Protein AF-A0A528A7D1-F1 (afdb_monomer_lite)

Radius of gyration: 17.97 Å; chains: 1; bounding box: 24×34×61 Å

Secondary structure (DSSP, 8-state):
--PPPPP----------TTS--------SS---EEEEEE-S---HHHHHHHHHHHHTTTTSEEEEEEPP-

Sequence (70 aa):
MKLASPGRLSKTLIFLPADRPTVAALLHGQPRATALYIVPPMRDPSYAEPLEELIASRSEIDAWMWRIAD

Structure (mmCIF, N/CA/C/O backbone):
data_AF-A0A528A7D1-F1
#
_entry.id   AF-A0A528A7D1-F1
#
loop_
_atom_site.group_PDB
_atom_site.id
_atom_site.type_symbol
_atom_site.label_atom_id
_atom_site.label_alt_id
_atom_site.label_comp_id
_atom_site.label_asym_id
_atom_site.label_entity_id
_atom_site.label_seq_id
_atom_site.pdbx_PDB_ins_code
_atom_site.Cartn_x
_atom_site.Cartn_y
_atom_site.Cartn_z
_atom_site.occupancy
_atom_site.B_iso_or_equiv
_atom_site.auth_seq_id
_atom_site.auth_comp_id
_atom_site.auth_asym_id
_atom_site.auth_atom_id
_atom_site.pdbx_PDB_model_num
ATOM 1 N N . MET A 1 1 ? -2.652 2.285 45.481 1.00 34.41 1 MET A N 1
ATOM 2 C CA . MET A 1 1 ? -1.851 1.599 44.444 1.00 34.4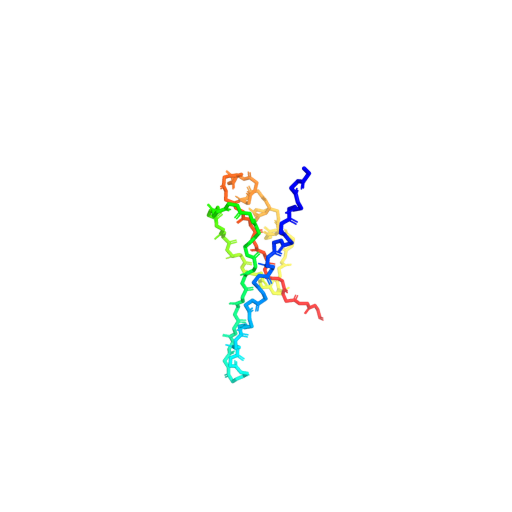1 1 MET A CA 1
ATOM 3 C C . MET A 1 1 ? -2.829 0.897 43.505 1.00 34.41 1 MET A C 1
ATOM 5 O O . MET A 1 1 ? -3.458 -0.067 43.914 1.00 34.41 1 MET A O 1
ATOM 9 N N . LYS A 1 2 ? -3.103 1.474 42.328 1.00 37.47 2 LYS A N 1
ATOM 10 C CA . LYS A 1 2 ? -4.132 1.002 41.383 1.00 37.47 2 LYS A CA 1
ATOM 11 C C . LYS A 1 2 ? -3.413 0.250 40.264 1.00 37.47 2 LYS A C 1
ATOM 13 O O . LYS A 1 2 ? -2.669 0.877 39.518 1.00 37.47 2 LYS A O 1
ATOM 18 N N . LEU A 1 3 ? -3.570 -1.073 40.194 1.00 38.34 3 LEU A N 1
ATOM 19 C CA . LEU A 1 3 ? -3.038 -1.855 39.077 1.00 38.34 3 LEU A CA 1
ATOM 20 C C . LEU A 1 3 ? -3.788 -1.448 37.805 1.00 38.34 3 LEU A C 1
ATOM 22 O O . LEU A 1 3 ? -5.012 -1.554 37.737 1.00 38.34 3 LEU A O 1
ATOM 26 N N . ALA A 1 4 ? -3.054 -0.933 36.822 1.00 42.75 4 ALA A N 1
ATOM 27 C CA . ALA A 1 4 ? -3.573 -0.695 35.487 1.00 42.75 4 ALA A CA 1
ATOM 28 C C . ALA A 1 4 ? -3.914 -2.048 34.845 1.00 42.75 4 ALA A C 1
ATOM 30 O O . A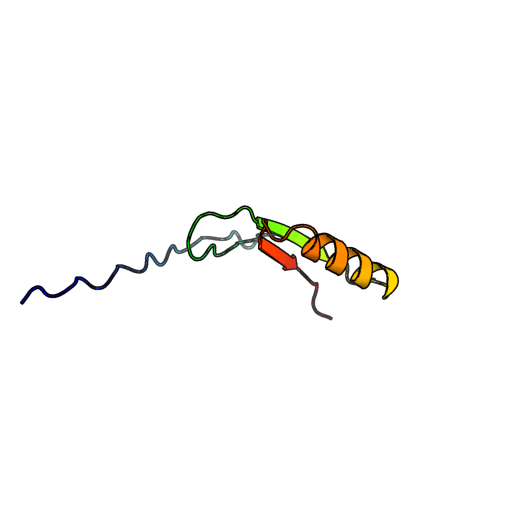LA A 1 4 ? -3.066 -2.938 34.786 1.00 42.75 4 ALA A O 1
ATOM 31 N N . SER A 1 5 ? -5.160 -2.212 34.392 1.00 47.09 5 SER A N 1
ATOM 32 C CA . SER A 1 5 ? -5.571 -3.385 33.619 1.00 47.09 5 SER A CA 1
ATOM 33 C C . SER A 1 5 ? -4.727 -3.490 32.345 1.00 47.09 5 SER A C 1
ATOM 35 O O . SER A 1 5 ? -4.595 -2.485 31.640 1.00 47.09 5 SER A O 1
ATOM 37 N N . PRO A 1 6 ? -4.194 -4.675 31.996 1.00 46.72 6 PRO A N 1
ATOM 38 C CA . PRO A 1 6 ? -3.544 -4.865 30.710 1.00 46.72 6 PRO A CA 1
ATOM 39 C C . PRO A 1 6 ? -4.590 -4.656 29.614 1.00 46.72 6 PRO A C 1
ATOM 41 O O . PRO A 1 6 ? -5.625 -5.327 29.586 1.00 46.72 6 PRO A O 1
ATOM 44 N N . GLY A 1 7 ? -4.338 -3.680 28.740 1.00 44.56 7 GLY A N 1
ATOM 45 C CA . GLY A 1 7 ? -5.169 -3.408 27.577 1.00 44.56 7 GLY A CA 1
ATOM 46 C C . GLY A 1 7 ? -5.379 -4.698 26.795 1.00 44.56 7 GLY A C 1
ATOM 47 O O . GLY A 1 7 ? -4.424 -5.334 26.349 1.00 44.56 7 GLY A O 1
ATOM 48 N N . ARG A 1 8 ? -6.640 -5.113 26.669 1.00 48.56 8 ARG A N 1
ATOM 49 C CA . ARG A 1 8 ? -7.040 -6.252 25.850 1.00 48.56 8 ARG A CA 1
ATOM 50 C C . ARG A 1 8 ? -6.699 -5.890 24.409 1.00 48.56 8 ARG A C 1
ATOM 52 O O . ARG A 1 8 ? -7.440 -5.150 23.772 1.00 48.56 8 ARG A O 1
ATOM 59 N N . LEU A 1 9 ? -5.563 -6.369 23.908 1.00 50.56 9 LEU A N 1
ATOM 60 C CA . LEU A 1 9 ? -5.286 -6.345 22.479 1.00 50.56 9 LEU A CA 1
ATOM 61 C C . LEU A 1 9 ? -6.374 -7.201 21.831 1.00 50.56 9 LEU A C 1
ATOM 63 O O . LEU A 1 9 ? -6.343 -8.430 21.926 1.00 50.56 9 LEU A O 1
ATOM 67 N N . SER A 1 10 ? -7.381 -6.546 21.256 1.00 49.25 10 SER A N 1
ATOM 68 C CA . SER A 1 10 ? -8.392 -7.181 20.421 1.00 49.25 10 SER A CA 1
ATOM 69 C C . SER A 1 10 ? -7.669 -7.816 19.239 1.00 49.25 10 SER A C 1
ATOM 71 O O . SER A 1 10 ? -7.420 -7.172 18.226 1.00 49.25 10 SER A O 1
ATOM 73 N N . LYS A 1 11 ? -7.266 -9.081 19.387 1.00 58.19 11 LYS A N 1
ATOM 74 C CA . LYS A 1 11 ? -6.865 -9.931 18.268 1.00 58.19 11 LYS A CA 1
ATOM 75 C C . LYS A 1 11 ? -8.132 -10.206 17.472 1.00 58.19 11 LYS A C 1
ATOM 77 O O . LYS A 1 11 ? -8.806 -11.207 17.695 1.00 58.19 11 LYS A O 1
ATOM 82 N N . THR A 1 12 ? -8.509 -9.266 16.615 1.00 58.72 12 THR A N 1
ATOM 83 C CA . THR A 1 12 ? -9.591 -9.474 15.661 1.00 58.72 12 THR A CA 1
ATOM 84 C C . THR A 1 12 ? -9.102 -10.517 14.667 1.00 58.72 12 THR A C 1
ATOM 86 O O . THR A 1 12 ? -8.243 -10.239 13.834 1.00 58.72 12 THR A O 1
ATOM 89 N N . LEU A 1 13 ? -9.597 -11.746 14.805 1.00 59.34 13 LEU A N 1
ATOM 90 C CA . LEU A 1 13 ? -9.395 -12.796 13.818 1.00 59.34 13 LEU A CA 1
ATOM 91 C C . LEU A 1 13 ? -10.251 -12.433 12.600 1.00 59.34 13 LEU A C 1
ATOM 93 O O . LEU A 1 13 ? -11.477 -12.490 12.669 1.00 59.34 13 LEU A O 1
ATOM 97 N N . ILE A 1 14 ? -9.615 -12.005 11.512 1.00 65.88 14 ILE A N 1
ATOM 98 C CA . ILE A 1 14 ? -10.316 -11.697 10.265 1.00 65.88 14 ILE A CA 1
ATOM 99 C C . ILE A 1 14 ? -10.330 -12.974 9.423 1.00 65.88 14 ILE A C 1
ATOM 101 O O . ILE A 1 14 ? -9.275 -13.476 9.039 1.00 65.88 14 ILE A O 1
ATOM 105 N N . PHE A 1 15 ? -11.518 -13.525 9.166 1.00 69.69 15 PHE A N 1
ATOM 106 C CA . PHE A 1 15 ? -11.682 -14.648 8.243 1.00 69.69 15 PHE A CA 1
ATOM 107 C C . PHE A 1 15 ? -11.601 -14.121 6.807 1.00 69.69 15 PHE A C 1
ATOM 109 O O . PHE A 1 15 ? -12.491 -13.389 6.372 1.00 69.69 15 PHE A O 1
ATOM 116 N N . LEU A 1 16 ? -10.529 -14.465 6.090 1.00 75.62 16 LEU A N 1
ATOM 117 C CA . LEU A 1 16 ? -10.357 -14.115 4.680 1.00 75.62 16 LEU A CA 1
ATOM 118 C C . LEU A 1 16 ? -10.680 -15.355 3.826 1.00 75.62 16 LEU A C 1
ATOM 120 O O . LEU A 1 16 ? -10.026 -16.385 4.003 1.00 75.62 16 LEU A O 1
ATOM 124 N N . PRO A 1 17 ? -11.691 -15.301 2.942 1.00 74.88 17 PRO A N 1
ATOM 125 C CA . PRO A 1 17 ? -12.044 -16.423 2.078 1.00 74.88 17 PRO A CA 1
ATOM 126 C C . PRO A 1 17 ? -10.894 -16.749 1.113 1.00 74.88 17 PRO A C 1
ATOM 128 O O . PRO A 1 17 ? -10.410 -15.877 0.396 1.00 74.88 17 PRO A O 1
ATOM 131 N N . ALA A 1 18 ? -10.455 -18.010 1.097 1.00 73.88 18 ALA A N 1
ATOM 132 C CA . ALA A 1 18 ? -9.298 -18.454 0.312 1.00 73.88 18 ALA A CA 1
ATOM 133 C C . ALA A 1 18 ? -9.570 -18.537 -1.203 1.00 73.88 18 ALA A C 1
ATOM 135 O O . ALA A 1 18 ? -8.633 -18.582 -1.994 1.00 73.88 18 ALA A O 1
ATOM 136 N N . ASP A 1 19 ? -10.841 -18.558 -1.611 1.00 85.75 19 ASP A N 1
ATOM 137 C CA . ASP A 1 19 ? -11.286 -18.611 -3.008 1.00 85.75 19 ASP A CA 1
ATOM 138 C C . ASP A 1 19 ? -11.370 -17.226 -3.668 1.00 85.75 19 ASP A C 1
ATOM 140 O O . ASP A 1 19 ? -11.706 -17.126 -4.850 1.00 85.75 19 ASP A O 1
ATOM 144 N N . ARG A 1 20 ? -11.093 -16.145 -2.925 1.00 70.69 20 ARG A N 1
ATOM 145 C CA . ARG A 1 20 ? -11.229 -14.771 -3.420 1.00 70.69 20 ARG A CA 1
ATOM 146 C C . ARG A 1 20 ? -9.994 -13.937 -3.096 1.00 70.69 20 ARG A C 1
ATOM 148 O O . ARG A 1 20 ? -9.464 -14.026 -1.987 1.00 70.69 20 ARG A O 1
ATOM 155 N N . PRO A 1 21 ? -9.554 -13.070 -4.026 1.00 71.44 21 PRO A N 1
ATOM 156 C CA . PRO A 1 21 ? -8.487 -12.128 -3.731 1.00 71.44 21 PRO A CA 1
ATOM 157 C C . PRO A 1 21 ? -8.931 -11.237 -2.570 1.00 71.44 21 PRO A C 1
ATOM 159 O O . PRO A 1 21 ? -9.989 -10.610 -2.626 1.00 71.44 21 PRO A O 1
ATOM 162 N N . THR A 1 22 ? -8.132 -11.208 -1.507 1.00 69.81 22 THR A N 1
ATOM 163 C CA . THR A 1 22 ? -8.451 -10.450 -0.300 1.00 69.81 22 THR A CA 1
ATOM 164 C C . THR A 1 22 ? -7.287 -9.544 0.069 1.00 69.81 22 THR A C 1
ATOM 166 O O . THR A 1 22 ? -6.134 -9.967 0.054 1.00 69.81 22 THR A O 1
ATOM 169 N N . VAL A 1 23 ? -7.601 -8.298 0.418 1.00 71.50 23 VAL A N 1
ATOM 170 C CA . VAL A 1 23 ? -6.646 -7.312 0.930 1.00 71.50 23 VAL A CA 1
ATOM 171 C C . VAL A 1 23 ? -7.101 -6.911 2.321 1.00 71.50 23 VAL A C 1
ATOM 173 O O . VAL A 1 23 ? -8.250 -6.517 2.508 1.00 71.50 23 VAL A O 1
ATOM 176 N N . ALA A 1 24 ? -6.208 -7.018 3.299 1.00 70.50 24 ALA A N 1
ATOM 177 C CA . ALA A 1 24 ? -6.462 -6.582 4.662 1.00 70.50 24 ALA A CA 1
ATOM 178 C C . ALA A 1 24 ? -5.418 -5.541 5.055 1.00 70.50 24 ALA A C 1
ATOM 180 O O . ALA A 1 24 ? -4.225 -5.746 4.834 1.00 70.50 24 ALA A O 1
ATOM 181 N N . ALA A 1 25 ? -5.877 -4.442 5.653 1.00 67.69 25 ALA A N 1
ATOM 182 C CA . ALA A 1 25 ? -5.007 -3.436 6.234 1.00 67.69 25 ALA A CA 1
ATOM 183 C C . ALA A 1 25 ? -5.130 -3.431 7.756 1.00 67.69 25 ALA A C 1
ATOM 185 O O . ALA A 1 25 ? -6.235 -3.429 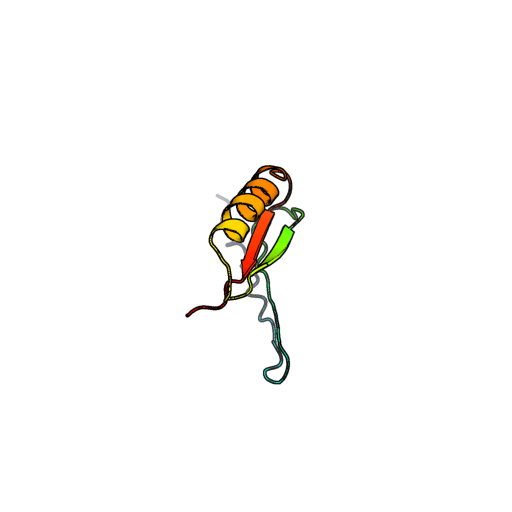8.301 1.00 67.69 25 ALA A O 1
ATOM 186 N N . LEU A 1 26 ? -3.987 -3.426 8.442 1.00 68.00 26 LEU A N 1
ATOM 187 C CA . LEU A 1 26 ? -3.922 -3.208 9.880 1.00 68.00 26 LEU A CA 1
ATOM 188 C C . LEU A 1 26 ? -3.667 -1.722 10.115 1.00 68.00 26 LEU A C 1
ATOM 190 O O . LEU A 1 26 ? -2.557 -1.228 9.935 1.00 68.00 26 LEU A O 1
ATOM 194 N N . LEU A 1 27 ? -4.723 -1.012 10.495 1.00 68.06 27 LEU A N 1
ATOM 195 C CA . LEU A 1 27 ? -4.644 0.388 10.892 1.00 68.06 27 LEU A CA 1
ATOM 196 C C . LEU A 1 27 ? -4.193 0.447 12.356 1.00 68.06 27 LEU A C 1
ATOM 198 O O . LEU A 1 27 ? -4.898 -0.018 13.253 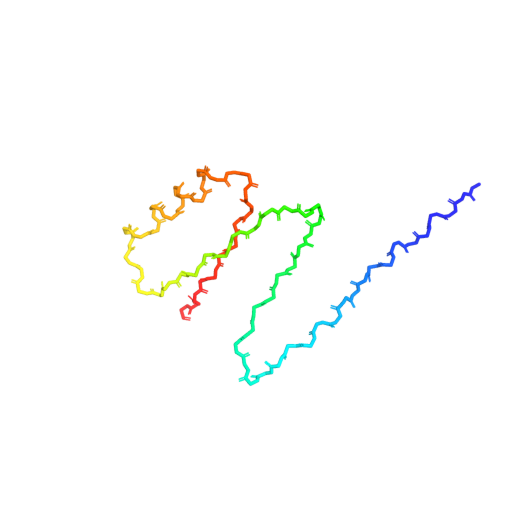1.00 68.06 27 LEU A O 1
ATOM 202 N N . HIS A 1 28 ? -3.006 1.000 12.598 1.00 62.69 28 HIS A N 1
ATOM 203 C CA . HIS A 1 28 ? -2.488 1.242 13.943 1.00 62.69 28 HIS A CA 1
ATOM 204 C C . HIS A 1 28 ? -2.655 2.726 14.301 1.00 62.69 28 HIS A C 1
ATOM 206 O O . HIS A 1 28 ? -2.187 3.591 13.570 1.00 62.69 28 HIS A O 1
ATOM 212 N N . GLY A 1 29 ? -3.272 3.034 15.448 1.00 72.94 29 GLY A N 1
ATOM 213 C CA . GLY A 1 29 ? -3.382 4.407 15.963 1.00 72.94 29 GLY A CA 1
ATOM 214 C C . GLY A 1 29 ? -4.707 5.108 15.640 1.00 72.94 29 GLY A C 1
ATOM 215 O O . GLY A 1 29 ? -5.766 4.485 15.661 1.00 72.94 29 GLY A O 1
ATOM 216 N N . GLN A 1 30 ? -4.656 6.429 15.431 1.00 68.69 30 GLN A N 1
ATOM 217 C CA . GLN A 1 30 ? -5.825 7.230 15.048 1.00 68.69 30 GLN A CA 1
ATOM 218 C C . GLN A 1 30 ? -6.249 6.902 13.608 1.00 68.69 30 GLN A C 1
ATOM 220 O O . GLN A 1 30 ? -5.377 6.672 12.771 1.00 68.69 30 GLN A O 1
ATOM 225 N N . PRO A 1 31 ? -7.555 6.912 13.291 1.00 70.25 31 PRO A N 1
ATOM 226 C CA . PRO A 1 31 ? -8.019 6.732 11.922 1.00 70.25 31 PRO A CA 1
ATOM 227 C C . P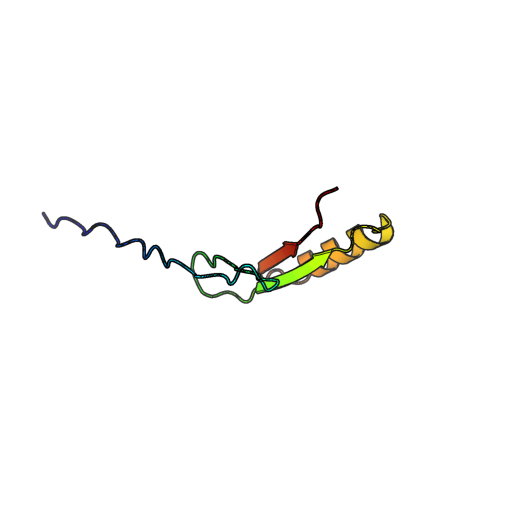RO A 1 31 ? -7.498 7.880 11.044 1.00 70.25 31 PRO A C 1
ATOM 229 O O . PRO A 1 31 ? -7.982 9.008 11.131 1.00 70.25 31 PRO A O 1
ATOM 232 N N . ARG A 1 32 ? -6.495 7.591 10.211 1.00 75.75 32 ARG A N 1
ATOM 233 C CA . ARG A 1 32 ? -6.017 8.474 9.140 1.00 75.75 32 ARG A CA 1
ATOM 234 C C . ARG A 1 32 ? -6.527 7.958 7.801 1.00 75.75 32 ARG A C 1
ATOM 236 O O . ARG A 1 32 ? -6.792 6.768 7.644 1.00 75.75 32 ARG A O 1
ATOM 243 N N . ALA A 1 33 ? -6.686 8.864 6.840 1.00 81.62 33 ALA A N 1
ATOM 244 C CA . ALA A 1 33 ? -6.950 8.462 5.468 1.00 81.62 33 ALA A CA 1
ATOM 245 C C . ALA A 1 33 ? -5.749 7.653 4.952 1.00 81.62 33 ALA A C 1
ATOM 247 O O . ALA A 1 33 ? -4.605 8.063 5.147 1.00 81.62 33 ALA A O 1
ATOM 248 N N . THR A 1 34 ? -6.004 6.520 4.299 1.00 85.31 34 THR A N 1
ATOM 249 C CA . THR A 1 34 ? -4.957 5.652 3.744 1.00 85.31 34 THR A CA 1
ATOM 250 C C . THR A 1 34 ? -5.268 5.339 2.287 1.00 85.31 34 THR A C 1
ATOM 252 O O . THR A 1 34 ? -6.385 4.930 1.965 1.00 85.31 34 THR A O 1
ATOM 255 N N . ALA A 1 35 ? -4.286 5.518 1.406 1.00 87.62 35 ALA A N 1
ATOM 256 C CA . ALA A 1 35 ? -4.386 5.182 -0.011 1.00 87.62 35 ALA A CA 1
ATOM 257 C C . ALA A 1 35 ? -3.624 3.884 -0.313 1.00 87.62 35 ALA A C 1
ATOM 259 O O . ALA A 1 35 ? -2.482 3.719 0.114 1.00 87.62 35 ALA A O 1
ATOM 260 N N . LEU A 1 36 ? -4.248 2.977 -1.074 1.00 86.62 36 LEU A N 1
ATOM 261 C CA . LEU A 1 36 ? -3.614 1.757 -1.576 1.00 86.62 36 LEU A CA 1
ATOM 262 C C . LEU A 1 36 ? -3.168 1.952 -3.030 1.00 86.62 36 LEU A C 1
ATOM 264 O O . LEU A 1 36 ? -3.998 2.097 -3.927 1.00 86.62 36 LEU A O 1
ATOM 268 N N . TYR A 1 37 ? -1.860 1.888 -3.262 1.00 86.56 37 TYR A N 1
ATOM 269 C CA . TYR A 1 37 ? -1.236 1.929 -4.580 1.00 86.56 37 TYR A CA 1
ATOM 270 C C . TYR A 1 37 ? -0.854 0.511 -5.021 1.00 86.56 37 TYR A C 1
ATOM 272 O O . TYR A 1 37 ? -0.057 -0.163 -4.365 1.00 86.56 37 TYR A O 1
ATOM 280 N N . ILE A 1 38 ? -1.405 0.052 -6.146 1.00 84.06 38 ILE A N 1
ATOM 281 C CA . ILE A 1 38 ? -1.078 -1.255 -6.735 1.00 84.06 38 ILE A CA 1
ATOM 282 C C . ILE A 1 38 ? -0.012 -1.061 -7.811 1.00 84.06 38 ILE A C 1
ATOM 284 O O . ILE A 1 38 ? -0.179 -0.268 -8.741 1.00 84.06 38 ILE A O 1
ATOM 288 N N . VAL A 1 39 ? 1.098 -1.781 -7.669 1.00 82.31 39 VAL A N 1
ATOM 289 C CA . VAL A 1 39 ? 2.270 -1.666 -8.532 1.00 82.31 39 VAL A CA 1
ATOM 290 C C . VAL A 1 39 ? 2.337 -2.831 -9.514 1.00 82.31 39 VAL A C 1
ATOM 292 O O . VAL A 1 39 ? 2.591 -3.952 -9.077 1.00 82.31 39 VAL A O 1
ATOM 295 N N . PRO A 1 40 ? 2.135 -2.603 -10.829 1.00 78.38 40 PRO A N 1
ATOM 296 C CA . PRO A 1 40 ? 2.367 -3.645 -11.820 1.00 78.38 40 PRO A CA 1
ATOM 297 C C . PRO A 1 40 ? 3.855 -4.052 -11.865 1.00 78.38 40 PRO A C 1
ATOM 299 O O . PRO A 1 40 ? 4.717 -3.199 -11.657 1.00 78.38 40 PRO A O 1
ATOM 302 N N . PRO A 1 41 ? 4.161 -5.326 -12.170 1.00 70.31 41 PRO A N 1
ATOM 303 C CA . PRO A 1 41 ? 5.529 -5.859 -12.165 1.00 70.31 41 PRO A CA 1
ATOM 304 C C . PRO A 1 41 ? 6.397 -5.312 -13.311 1.00 70.31 41 PRO A C 1
ATOM 306 O O . PRO A 1 41 ? 7.599 -5.141 -13.162 1.00 70.31 41 PRO A O 1
ATOM 309 N N . MET A 1 42 ? 5.790 -4.964 -14.448 1.00 64.25 42 MET A N 1
ATOM 310 C CA . MET A 1 42 ? 6.478 -4.448 -15.642 1.00 64.25 42 MET A CA 1
ATOM 311 C C . MET A 1 42 ? 6.720 -2.932 -15.555 1.00 64.25 42 MET A C 1
ATOM 313 O O . MET A 1 42 ? 6.359 -2.188 -16.470 1.00 64.25 42 MET A O 1
ATOM 317 N N . ARG A 1 43 ? 7.239 -2.438 -14.427 1.00 65.94 43 ARG A N 1
ATOM 318 C CA . ARG A 1 43 ? 7.532 -1.009 -14.282 1.00 65.94 43 ARG A CA 1
ATOM 319 C C . ARG A 1 43 ? 8.919 -0.686 -14.803 1.00 65.94 43 ARG A C 1
ATOM 321 O O . ARG A 1 43 ? 9.925 -1.093 -14.237 1.00 65.94 43 ARG A O 1
ATOM 328 N N . ASP A 1 44 ? 8.932 0.118 -15.854 1.00 66.62 44 ASP A N 1
ATOM 329 C CA . ASP A 1 44 ? 10.093 0.908 -16.228 1.00 66.62 44 ASP A CA 1
ATOM 330 C C . ASP A 1 44 ? 10.428 1.911 -15.093 1.00 66.62 44 ASP A C 1
ATOM 332 O O . ASP A 1 44 ? 9.502 2.384 -14.414 1.00 66.62 44 ASP A O 1
ATOM 336 N N . PRO A 1 45 ? 11.712 2.251 -14.863 1.00 67.88 45 PRO A N 1
ATOM 337 C CA . PRO A 1 45 ? 12.128 3.263 -13.885 1.00 67.88 45 PRO A CA 1
ATOM 338 C C . PRO A 1 45 ? 11.344 4.583 -13.965 1.00 67.88 45 PRO A C 1
ATOM 340 O O . PRO A 1 45 ? 11.077 5.195 -12.931 1.00 67.88 45 PRO A O 1
ATOM 343 N N . SER A 1 46 ? 10.878 4.962 -15.160 1.00 77.12 46 SER A N 1
ATOM 344 C CA . SER A 1 46 ? 10.031 6.140 -15.410 1.00 77.12 46 SER A CA 1
ATOM 345 C C . SER A 1 46 ? 8.680 6.137 -14.689 1.00 77.12 46 SER A C 1
ATOM 347 O O . SER A 1 46 ? 8.044 7.182 -14.584 1.00 77.12 46 SER A O 1
ATOM 349 N N . TYR A 1 47 ? 8.219 4.994 -14.175 1.00 81.50 47 TYR A N 1
ATOM 350 C CA . TYR A 1 47 ? 7.006 4.930 -13.362 1.00 81.50 47 TYR A CA 1
ATOM 351 C C . TYR A 1 47 ? 7.299 5.201 -11.879 1.00 81.50 47 TYR A C 1
ATOM 353 O O . TYR A 1 47 ? 6.480 5.798 -11.176 1.00 81.50 47 TYR A O 1
ATOM 361 N N . ALA A 1 48 ? 8.432 4.710 -11.370 1.00 81.31 48 ALA A N 1
ATOM 362 C CA . ALA A 1 48 ? 8.715 4.707 -9.937 1.00 81.31 48 ALA A CA 1
ATOM 363 C C . ALA A 1 48 ? 8.855 6.130 -9.380 1.00 81.31 48 ALA A C 1
ATOM 365 O O . ALA A 1 48 ? 8.220 6.441 -8.376 1.00 81.31 48 ALA A O 1
ATOM 366 N N . GLU A 1 49 ? 9.610 6.992 -10.064 1.00 85.75 49 GLU A N 1
ATOM 367 C CA . GLU A 1 49 ? 9.849 8.374 -9.630 1.00 85.75 49 GLU A CA 1
ATOM 368 C C . GLU A 1 49 ? 8.550 9.198 -9.509 1.00 85.75 49 GLU A C 1
ATOM 370 O O . GLU A 1 49 ? 8.278 9.690 -8.412 1.00 85.75 49 GLU A O 1
ATOM 375 N N . PRO A 1 50 ? 7.668 9.267 -10.530 1.00 90.06 50 PRO A N 1
ATOM 376 C CA . PRO A 1 50 ? 6.395 9.980 -10.400 1.00 90.06 50 PRO A CA 1
ATOM 377 C C . PRO A 1 50 ? 5.478 9.443 -9.296 1.00 90.06 50 PRO A C 1
ATOM 379 O O . PRO A 1 50 ? 4.694 10.197 -8.718 1.00 90.06 50 PRO A O 1
ATOM 382 N N . LEU A 1 51 ? 5.531 8.137 -9.002 1.00 89.19 51 LEU A N 1
ATOM 383 C CA . LEU A 1 51 ? 4.733 7.567 -7.917 1.00 89.19 51 LEU A CA 1
ATOM 384 C C . LEU A 1 51 ? 5.237 8.033 -6.549 1.00 89.19 51 LEU A C 1
ATOM 386 O O . LEU A 1 51 ? 4.423 8.382 -5.694 1.00 89.19 51 LEU A O 1
ATOM 390 N N . GLU A 1 52 ? 6.551 8.028 -6.338 1.00 88.94 52 GLU A N 1
ATOM 391 C CA . GLU A 1 52 ? 7.143 8.506 -5.086 1.00 88.94 52 GLU A CA 1
ATOM 392 C C . GLU A 1 52 ? 6.875 10.010 -4.902 1.00 88.94 52 GLU A C 1
ATOM 394 O O . GLU A 1 52 ? 6.480 10.432 -3.815 1.00 88.94 52 GLU A O 1
ATOM 399 N N . GLU A 1 53 ? 6.964 10.811 -5.972 1.00 92.00 53 GLU A N 1
ATOM 400 C CA . GLU A 1 53 ? 6.579 12.232 -5.947 1.00 92.00 53 GLU A CA 1
ATOM 401 C C . GLU A 1 53 ? 5.099 12.431 -5.586 1.00 92.00 53 GLU A C 1
ATOM 403 O O . GLU A 1 53 ? 4.762 13.263 -4.737 1.00 92.00 53 GLU A O 1
ATOM 408 N N . LEU A 1 54 ? 4.200 11.638 -6.179 1.00 91.56 54 LEU A N 1
ATOM 409 C CA . LEU A 1 54 ? 2.770 11.683 -5.870 1.00 91.56 54 LEU A CA 1
ATOM 410 C C . LEU A 1 54 ? 2.501 11.354 -4.397 1.00 91.56 54 LEU A C 1
ATOM 412 O O . LEU A 1 54 ? 1.703 12.044 -3.758 1.00 91.56 54 LEU A O 1
ATOM 416 N N . ILE A 1 55 ? 3.152 10.323 -3.855 1.00 91.88 55 ILE A N 1
ATOM 417 C CA . ILE A 1 55 ? 3.014 9.930 -2.448 1.00 91.88 55 ILE A CA 1
ATOM 418 C C . ILE A 1 55 ? 3.537 11.043 -1.534 1.00 91.88 55 ILE A C 1
ATOM 420 O O . ILE A 1 55 ? 2.841 11.445 -0.602 1.00 91.88 55 ILE A O 1
ATOM 424 N N . ALA A 1 56 ? 4.716 11.594 -1.833 1.00 92.00 56 ALA A N 1
ATOM 425 C CA . ALA A 1 56 ? 5.319 12.672 -1.054 1.00 92.00 56 ALA A CA 1
ATOM 426 C C . ALA A 1 56 ? 4.461 13.949 -1.044 1.00 92.00 56 ALA A C 1
ATOM 428 O O . ALA A 1 56 ? 4.399 14.640 -0.026 1.00 92.00 56 ALA A O 1
ATOM 429 N N . SER A 1 57 ? 3.746 14.237 -2.139 1.00 93.81 57 SER A N 1
ATOM 430 C CA . SER A 1 57 ? 2.843 15.394 -2.229 1.00 93.81 57 SER A CA 1
ATOM 431 C C . SER A 1 57 ? 1.614 15.312 -1.308 1.00 93.81 57 SER A C 1
ATOM 433 O O . SER A 1 57 ? 0.931 16.318 -1.128 1.00 93.81 57 SER A O 1
ATOM 435 N N . ARG A 1 58 ? 1.332 14.139 -0.717 1.00 89.81 58 ARG A N 1
ATOM 436 C CA . ARG A 1 58 ? 0.131 13.852 0.090 1.00 89.81 58 ARG A CA 1
ATOM 437 C C . ARG A 1 58 ? 0.481 13.388 1.506 1.00 89.81 58 ARG A C 1
ATOM 439 O O . ARG A 1 58 ? 0.030 12.338 1.955 1.00 89.81 58 ARG A O 1
ATOM 446 N N . SER A 1 59 ? 1.288 14.173 2.218 1.00 84.75 59 SER A N 1
ATOM 447 C CA . SER A 1 59 ? 1.754 13.883 3.591 1.00 84.75 59 SER A CA 1
ATOM 448 C C . SER A 1 59 ? 0.639 13.670 4.636 1.00 84.75 59 SER A C 1
ATOM 450 O O . SER A 1 59 ? 0.866 13.130 5.724 1.00 84.75 59 SER A O 1
ATOM 452 N N . GLU A 1 60 ? -0.576 14.112 4.324 1.00 86.25 60 GLU A N 1
ATOM 453 C CA . GLU A 1 60 ? -1.775 13.977 5.139 1.00 86.25 60 GLU A CA 1
ATOM 454 C C . GLU A 1 60 ? -2.448 12.599 5.030 1.00 86.25 60 GLU A C 1
ATOM 456 O O . GLU A 1 60 ? -3.281 12.267 5.879 1.00 86.25 60 GLU A O 1
ATOM 461 N N . ILE A 1 61 ? -2.075 11.798 4.025 1.00 87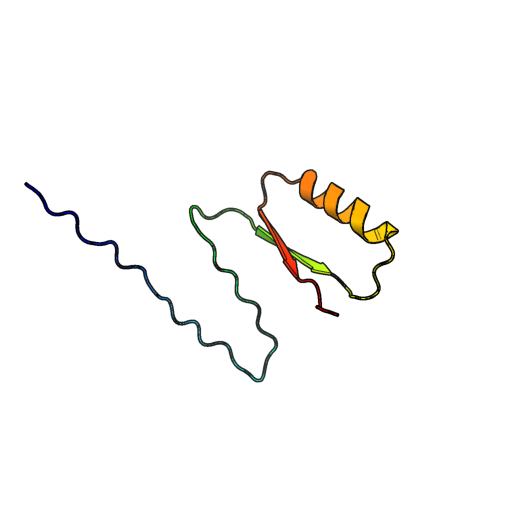.50 61 ILE A N 1
ATOM 462 C CA . ILE A 1 61 ? -2.609 10.460 3.755 1.00 87.50 61 ILE A CA 1
ATOM 463 C C . ILE A 1 61 ? -1.488 9.438 3.939 1.00 87.50 61 ILE A C 1
ATOM 465 O O . ILE A 1 61 ? -0.407 9.572 3.373 1.00 87.50 61 ILE A O 1
ATOM 469 N N . ASP A 1 62 ? -1.754 8.371 4.684 1.00 87.00 62 ASP A N 1
ATOM 470 C CA . ASP A 1 62 ? -0.804 7.266 4.770 1.00 87.00 62 ASP A CA 1
ATOM 471 C C . ASP A 1 62 ? -0.810 6.473 3.447 1.00 87.00 62 ASP A C 1
ATOM 473 O O . ASP A 1 62 ? -1.865 6.202 2.864 1.00 87.00 62 ASP A O 1
ATOM 477 N N . ALA A 1 63 ? 0.364 6.077 2.959 1.00 87.62 63 ALA A N 1
ATOM 478 C CA . ALA A 1 63 ? 0.495 5.327 1.712 1.00 87.62 63 ALA A CA 1
ATOM 479 C C . ALA A 1 63 ? 0.781 3.848 1.983 1.00 87.62 63 ALA A C 1
ATOM 481 O O . ALA A 1 63 ? 1.724 3.496 2.690 1.00 87.62 63 ALA A O 1
ATOM 482 N N . TRP A 1 64 ? -0.025 2.975 1.384 1.00 86.50 64 TRP A N 1
ATOM 483 C CA . TRP A 1 64 ? 0.207 1.536 1.323 1.00 86.50 64 TRP A CA 1
ATOM 484 C C . TRP A 1 64 ? 0.499 1.136 -0.111 1.00 86.50 64 TRP A C 1
ATOM 486 O O . TRP A 1 64 ? -0.212 1.537 -1.030 1.00 86.50 64 TRP A O 1
ATOM 496 N N . MET A 1 65 ? 1.529 0.324 -0.311 1.00 85.19 65 MET A N 1
ATOM 497 C CA . MET A 1 65 ? 1.950 -0.082 -1.642 1.00 85.19 65 MET A CA 1
ATOM 498 C C . MET A 1 65 ? 2.025 -1.596 -1.734 1.00 85.19 65 MET A C 1
ATOM 500 O O . MET A 1 65 ? 2.759 -2.238 -0.986 1.00 85.19 65 MET A O 1
ATOM 504 N N . TRP A 1 66 ? 1.285 -2.157 -2.685 1.00 83.75 66 TRP A N 1
ATOM 505 C CA . TRP A 1 66 ? 1.381 -3.568 -3.020 1.00 83.75 66 TRP A CA 1
ATOM 506 C C . TRP A 1 66 ? 2.243 -3.724 -4.267 1.00 83.75 66 TRP A C 1
ATOM 508 O O . TRP A 1 66 ? 1.829 -3.356 -5.367 1.00 83.75 66 TRP A O 1
ATOM 518 N N . ARG A 1 67 ? 3.448 -4.265 -4.079 1.00 78.38 67 ARG A N 1
ATOM 519 C CA . ARG A 1 67 ? 4.324 -4.726 -5.159 1.00 78.38 67 ARG A CA 1
ATOM 520 C C . ARG A 1 67 ? 4.164 -6.235 -5.315 1.00 78.38 67 ARG A C 1
ATOM 522 O O . ARG A 1 67 ? 4.168 -6.953 -4.315 1.00 78.38 67 ARG A O 1
ATOM 529 N N . ILE A 1 68 ? 3.989 -6.702 -6.547 1.00 76.50 68 ILE A N 1
ATOM 530 C CA . ILE A 1 68 ? 4.123 -8.130 -6.844 1.00 76.50 68 ILE A CA 1
ATOM 531 C C . ILE A 1 68 ? 5.608 -8.464 -6.663 1.00 76.50 68 ILE A C 1
ATOM 533 O O . ILE A 1 68 ? 6.451 -7.753 -7.205 1.00 76.50 68 ILE A O 1
ATOM 537 N N . ALA A 1 69 ? 5.916 -9.445 -5.812 1.00 65.69 69 ALA A N 1
ATOM 538 C CA . ALA A 1 69 ? 7.280 -9.945 -5.665 1.00 65.69 69 ALA A CA 1
ATOM 539 C C . ALA A 1 69 ? 7.711 -10.631 -6.970 1.00 65.69 69 ALA A C 1
ATOM 541 O O . ALA A 1 69 ? 6.855 -11.217 -7.637 1.00 65.69 69 ALA A O 1
ATOM 542 N N . ASP A 1 70 ? 8.996 -10.531 -7.312 1.00 56.56 70 ASP A N 1
ATOM 543 C CA . ASP A 1 70 ? 9.588 -11.251 -8.450 1.00 56.56 70 ASP A CA 1
ATOM 544 C C . ASP A 1 70 ? 9.371 -12.772 -8.357 1.00 56.56 70 ASP A C 1
ATOM 546 O O . ASP A 1 70 ? 9.409 -13.318 -7.224 1.00 56.56 70 ASP A O 1
#

pLDDT: mean 72.68, std 15.14, range [34.41, 93.81]

Foldseek 3Di:
DDDDDDPPPPPPPDDDDPVDDDDDDDDPDDDFAEDEAEDDAPDDPVVPVVVVVVCVVCPRYHYHYDDDDD